Protein AF-A0A7C3GL25-F1 (afdb_monomer)

Sequence (54 aa):
LVQAAREGGALGAKMSGAGWGGNMIALVTAESRGRVEMMLRLAGAARVIVTQVR

Mean predicted aligned error: 2.37 Å

Solvent-accessible surface area (backbone atoms only — not comparable to full-atom values): 3344 Å² total; per-residue (Å²): 92,52,64,37,26,47,78,26,50,28,84,42,57,40,82,44,59,94,84,77,50,94,48,70,51,67,46,60,50,86,83,28,41,65,50,20,53,51,33,27,45,77,64,64,47,92,75,87,84,89,84,81,90,130

Secondary structure (DSSP, 8-state):
-HHHHHHTT-SEEEEESTTS-SEEEEE--TTTHHHHHHHHHHTT-S--------

Radius of gyrati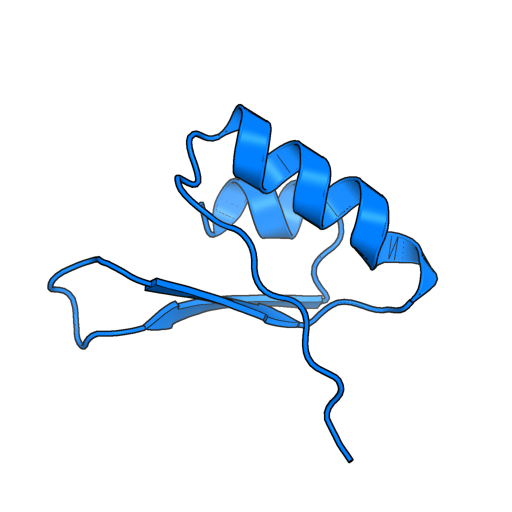on: 10.4 Å; Cα contacts (8 Å, |Δi|>4): 80; chains: 1; bounding box: 28×18×25 Å

Structure (mmCIF, N/CA/C/O backbone):
data_AF-A0A7C3GL25-F1
#
_entry.id   AF-A0A7C3GL25-F1
#
loop_
_atom_site.group_PDB
_atom_site.id
_atom_site.type_symbol
_atom_site.label_atom_id
_atom_site.label_alt_id
_atom_site.label_comp_id
_atom_site.label_asym_id
_atom_site.label_entity_id
_atom_site.label_seq_id
_atom_site.pdbx_PDB_ins_code
_atom_site.Cartn_x
_atom_site.Cartn_y
_atom_site.Cartn_z
_atom_site.occupancy
_atom_site.B_iso_or_equiv
_atom_site.auth_seq_id
_atom_site.auth_comp_id
_atom_site.auth_asym_id
_atom_site.auth_atom_id
_atom_site.pdbx_PDB_model_num
ATOM 1 N N . LEU A 1 1 ? 4.802 0.970 -4.391 1.00 95.38 1 LEU A N 1
ATOM 2 C CA . LEU A 1 1 ? 3.630 0.341 -3.727 1.00 95.38 1 LEU A CA 1
ATOM 3 C C . LEU A 1 1 ? 3.227 1.019 -2.418 1.00 95.38 1 LEU A C 1
ATOM 5 O 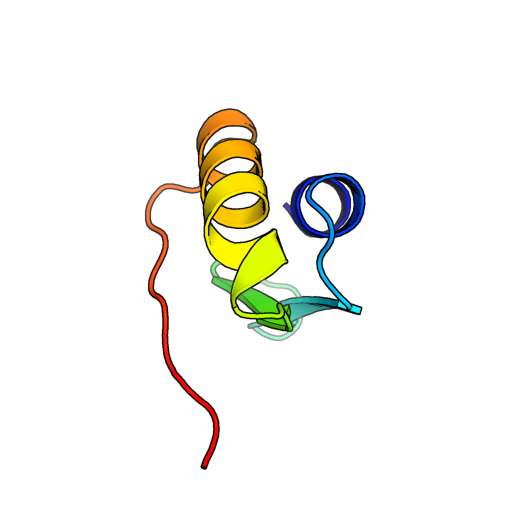O . LEU A 1 1 ? 2.086 1.444 -2.335 1.00 95.38 1 LEU A O 1
ATOM 9 N N . VAL A 1 2 ? 4.112 1.157 -1.419 1.00 97.56 2 VAL A N 1
ATOM 10 C CA . VAL A 1 2 ? 3.769 1.835 -0.143 1.00 97.56 2 VAL A CA 1
ATOM 11 C C . VAL A 1 2 ? 3.211 3.246 -0.371 1.00 97.56 2 VAL A C 1
ATOM 13 O O . VAL A 1 2 ? 2.147 3.568 0.147 1.00 97.56 2 VAL A O 1
ATOM 16 N N . GLN A 1 3 ? 3.880 4.055 -1.198 1.00 98.31 3 GLN A N 1
ATOM 17 C CA . GLN A 1 3 ? 3.415 5.400 -1.547 1.00 98.31 3 GLN A CA 1
ATOM 18 C C . GLN A 1 3 ? 2.030 5.384 -2.214 1.00 98.31 3 GLN A C 1
ATOM 20 O O . GLN A 1 3 ? 1.125 6.051 -1.732 1.00 98.31 3 GLN A O 1
ATOM 25 N N . ALA A 1 4 ? 1.829 4.542 -3.233 1.00 98.25 4 ALA A N 1
ATOM 26 C CA . ALA A 1 4 ? 0.535 4.388 -3.903 1.00 98.25 4 ALA A CA 1
ATOM 27 C C . ALA A 1 4 ? -0.600 3.979 -2.941 1.00 98.25 4 ALA A C 1
ATOM 29 O O . ALA A 1 4 ? -1.712 4.488 -3.046 1.00 98.25 4 ALA A O 1
ATOM 30 N N . ALA A 1 5 ? -0.327 3.106 -1.962 1.00 98.44 5 ALA A N 1
ATOM 31 C CA . ALA A 1 5 ? -1.296 2.797 -0.908 1.00 98.44 5 ALA A CA 1
ATOM 32 C C . ALA A 1 5 ? -1.642 4.037 -0.068 1.00 98.44 5 ALA A C 1
ATOM 34 O O . ALA A 1 5 ? -2.817 4.283 0.201 1.00 98.44 5 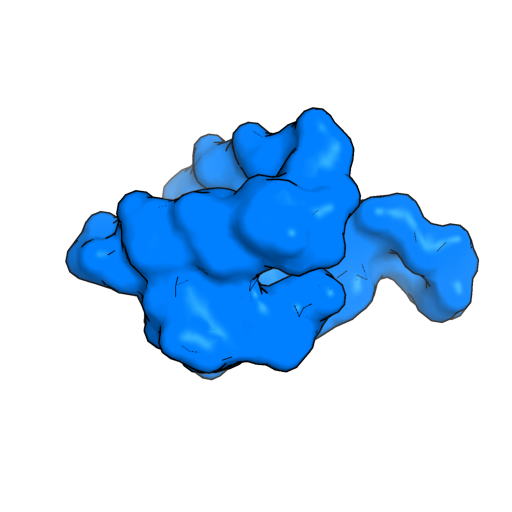ALA A O 1
ATOM 35 N N . ARG A 1 6 ? -0.640 4.829 0.336 1.00 98.50 6 ARG A N 1
ATOM 36 C CA . ARG A 1 6 ? -0.852 6.058 1.121 1.00 98.50 6 ARG A CA 1
ATOM 37 C C . ARG A 1 6 ? -1.651 7.101 0.342 1.00 98.50 6 ARG A C 1
ATOM 39 O O . ARG A 1 6 ? -2.624 7.620 0.876 1.00 98.50 6 ARG A O 1
ATOM 46 N N . GLU A 1 7 ? -1.312 7.334 -0.921 1.00 98.44 7 GLU A N 1
ATOM 47 C CA . GLU A 1 7 ? -2.051 8.230 -1.827 1.00 98.44 7 GLU A CA 1
ATOM 48 C C . GLU A 1 7 ? -3.482 7.738 -2.100 1.00 98.44 7 GLU A C 1
ATOM 50 O O . GLU A 1 7 ? -4.400 8.535 -2.297 1.00 98.44 7 GLU A O 1
ATOM 55 N N . GLY A 1 8 ? -3.695 6.420 -2.065 1.00 97.75 8 GLY A N 1
ATOM 56 C CA . GLY A 1 8 ? -5.013 5.797 -2.162 1.00 97.75 8 GLY A CA 1
ATOM 57 C C . GLY A 1 8 ? -5.876 5.922 -0.902 1.00 97.75 8 GLY A C 1
ATOM 58 O O . GLY A 1 8 ? -7.064 5.613 -0.969 1.00 97.75 8 GLY A O 1
ATOM 59 N N . GLY A 1 9 ? -5.320 6.381 0.225 1.00 98.44 9 GLY A N 1
ATOM 60 C CA . GLY A 1 9 ? -6.042 6.534 1.492 1.00 98.44 9 GLY A CA 1
ATOM 61 C C . GLY A 1 9 ? -5.829 5.399 2.499 1.00 98.44 9 GLY A C 1
ATOM 62 O O . GLY A 1 9 ? -6.677 5.176 3.365 1.00 98.44 9 GLY A O 1
ATOM 63 N N . ALA A 1 10 ? -4.721 4.658 2.410 1.00 98.50 10 ALA A N 1
ATOM 64 C CA . ALA A 1 10 ? -4.343 3.706 3.453 1.00 98.50 10 ALA A CA 1
ATOM 65 C C . ALA A 1 10 ? -3.921 4.429 4.745 1.00 98.50 10 ALA A C 1
ATOM 67 O O . ALA A 1 10 ? -3.086 5.339 4.719 1.00 98.50 10 ALA A O 1
ATOM 68 N N . LEU A 1 11 ? -4.414 3.953 5.892 1.00 98.38 11 LEU A N 1
ATOM 69 C CA . LEU A 1 11 ? -4.041 4.430 7.230 1.00 98.38 11 LEU A CA 1
ATOM 70 C C . LEU A 1 11 ? -2.555 4.198 7.532 1.00 98.38 11 LEU A C 1
ATOM 72 O O . LEU A 1 11 ? -1.932 4.988 8.238 1.00 98.38 11 LEU A O 1
ATOM 76 N N . GLY A 1 12 ? -1.970 3.163 6.930 1.00 98.38 12 GLY A N 1
ATOM 77 C CA . GLY A 1 12 ? -0.541 2.872 6.954 1.00 98.38 12 GLY A CA 1
ATOM 78 C C . GLY A 1 12 ? -0.199 1.783 5.943 1.00 98.38 12 GLY A C 1
ATOM 79 O O . GLY A 1 12 ? -1.074 1.025 5.527 1.00 98.38 12 GLY A O 1
ATOM 80 N N . ALA A 1 13 ? 1.063 1.704 5.524 1.00 97.81 13 ALA A N 1
ATOM 81 C CA . ALA A 1 13 ? 1.529 0.661 4.616 1.00 97.81 13 ALA A CA 1
ATOM 82 C C . ALA A 1 13 ? 3.012 0.350 4.839 1.00 97.81 13 ALA A C 1
ATOM 84 O O . ALA A 1 13 ? 3.792 1.243 5.171 1.00 97.81 13 ALA A O 1
ATOM 85 N N . LYS A 1 14 ? 3.410 -0.910 4.639 1.00 95.62 14 LYS A N 1
ATOM 86 C CA . LYS A 1 14 ? 4.807 -1.352 4.746 1.00 95.62 14 LYS A CA 1
ATOM 87 C C . LYS A 1 14 ? 5.120 -2.499 3.797 1.00 95.62 14 LYS A C 1
ATOM 89 O O . LYS A 1 14 ? 4.267 -3.336 3.509 1.00 95.62 14 LYS A O 1
ATOM 94 N N . MET A 1 15 ? 6.383 -2.595 3.393 1.00 94.56 15 MET A N 1
ATOM 95 C CA . MET A 1 15 ? 6.900 -3.814 2.772 1.00 94.56 15 MET A CA 1
ATOM 96 C C . MET A 1 15 ? 6.926 -4.961 3.793 1.00 94.56 15 MET A C 1
ATOM 98 O O . MET A 1 15 ? 7.171 -4.749 4.987 1.00 94.56 15 MET A O 1
ATOM 102 N N . SER A 1 16 ? 6.669 -6.179 3.330 1.00 91.75 16 SER A N 1
ATOM 103 C CA . SER A 1 16 ? 6.736 -7.423 4.099 1.00 91.75 16 SER A CA 1
ATOM 104 C C . SER A 1 16 ? 7.700 -8.381 3.400 1.00 91.75 16 SER A C 1
ATOM 106 O O . SER A 1 16 ? 7.570 -8.585 2.199 1.00 91.75 16 SER A O 1
ATOM 108 N N . GLY A 1 17 ? 8.671 -8.936 4.135 1.00 86.31 17 GLY A N 1
ATOM 109 C CA . GLY A 1 17 ? 9.745 -9.768 3.561 1.00 86.31 17 GLY A CA 1
ATOM 110 C C . GLY A 1 17 ? 11.177 -9.317 3.886 1.00 86.31 17 GLY A C 1
ATOM 111 O O . GLY A 1 17 ? 12.082 -9.563 3.098 1.00 86.31 17 GLY A O 1
ATOM 112 N N . ALA A 1 18 ? 11.393 -8.614 5.007 1.00 84.00 18 ALA A N 1
ATOM 113 C CA . ALA A 1 18 ? 12.724 -8.239 5.520 1.00 84.00 18 ALA A CA 1
ATOM 114 C C . ALA A 1 18 ? 13.666 -7.508 4.528 1.00 84.00 18 ALA A C 1
ATOM 116 O O . ALA A 1 18 ? 14.879 -7.550 4.690 1.00 84.00 18 ALA A O 1
ATOM 117 N N . GLY A 1 19 ? 13.123 -6.828 3.511 1.00 78.44 19 GLY A N 1
ATOM 118 C CA . GLY A 1 19 ? 13.907 -6.052 2.538 1.00 78.44 19 GLY A CA 1
ATOM 119 C C . GLY A 1 19 ? 14.140 -6.731 1.184 1.00 78.44 19 GLY A C 1
ATOM 120 O O . GLY A 1 19 ? 14.558 -6.059 0.251 1.00 78.44 19 GLY A O 1
ATOM 121 N N . TRP A 1 20 ? 13.769 -8.003 1.022 1.00 80.31 20 TRP A N 1
ATOM 122 C CA . TRP A 1 20 ? 13.913 -8.749 -0.243 1.00 80.31 20 TRP A CA 1
ATOM 123 C C . TRP A 1 20 ? 12.760 -8.525 -1.236 1.00 80.31 20 TRP A C 1
ATOM 125 O O . TRP A 1 20 ? 12.655 -9.200 -2.257 1.00 80.31 20 TRP A O 1
ATOM 135 N N . GLY A 1 21 ? 11.879 -7.566 -0.945 1.00 84.00 21 GLY A N 1
ATOM 136 C CA . GLY A 1 21 ? 10.704 -7.281 -1.760 1.00 84.00 21 GLY A CA 1
ATOM 137 C C . GLY A 1 21 ? 9.609 -8.343 -1.627 1.00 84.00 21 GLY A C 1
ATOM 138 O O . GLY A 1 21 ? 9.423 -8.945 -0.571 1.00 84.00 21 GLY A O 1
ATOM 139 N N . GLY A 1 22 ? 8.830 -8.518 -2.694 1.00 89.31 22 GLY A N 1
ATOM 140 C CA . GLY A 1 22 ? 7.679 -9.416 -2.728 1.00 89.31 22 GLY A CA 1
ATOM 141 C C . GLY A 1 22 ? 6.395 -8.715 -2.297 1.00 89.31 22 GLY A C 1
ATOM 142 O O . GLY A 1 22 ? 5.735 -8.073 -3.112 1.00 89.31 22 GLY A O 1
ATOM 143 N N . ASN A 1 23 ? 6.034 -8.832 -1.019 1.00 94.56 23 ASN A N 1
ATOM 144 C CA . ASN A 1 23 ? 4.716 -8.423 -0.538 1.00 94.56 23 ASN A CA 1
ATOM 145 C C . ASN A 1 23 ? 4.719 -7.046 0.134 1.00 94.56 23 ASN A C 1
ATOM 147 O O . ASN A 1 23 ? 5.704 -6.589 0.715 1.00 94.56 23 ASN A O 1
ATOM 151 N N . MET A 1 24 ? 3.562 -6.395 0.109 1.00 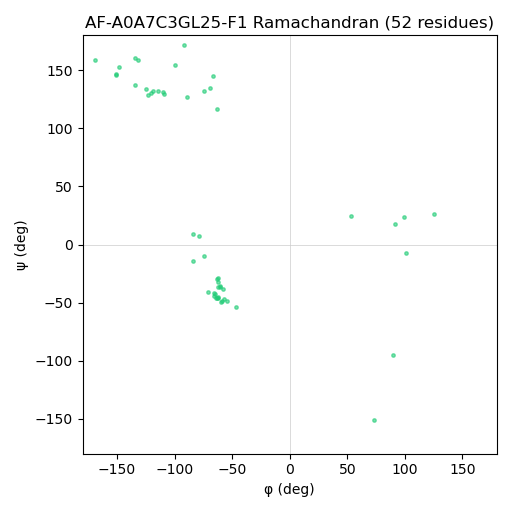96.31 24 MET A N 1
ATOM 152 C CA . MET A 1 24 ? 3.298 -5.138 0.800 1.00 96.31 24 MET A CA 1
ATOM 153 C C . MET A 1 24 ? 1.951 -5.265 1.511 1.00 96.31 24 MET A C 1
ATOM 155 O O . MET A 1 24 ? 1.012 -5.828 0.954 1.00 96.31 24 MET A O 1
ATOM 159 N N . ILE A 1 25 ? 1.875 -4.780 2.748 1.00 97.12 25 ILE A N 1
ATOM 160 C CA . ILE A 1 25 ? 0.652 -4.784 3.554 1.00 97.12 25 ILE A CA 1
ATOM 161 C C . ILE A 1 25 ? 0.231 -3.334 3.768 1.00 97.12 25 ILE A C 1
ATOM 163 O O . ILE A 1 25 ? 1.058 -2.510 4.165 1.00 97.12 25 ILE A O 1
ATOM 167 N N . ALA A 1 26 ? -1.047 -3.042 3.535 1.00 98.38 26 ALA A N 1
ATOM 168 C CA . ALA A 1 26 ? -1.660 -1.748 3.796 1.00 98.38 26 ALA A CA 1
ATOM 169 C C . ALA A 1 26 ? -2.881 -1.921 4.706 1.00 98.38 26 ALA A C 1
ATOM 171 O O . ALA A 1 26 ? -3.713 -2.795 4.468 1.00 98.38 26 ALA A O 1
ATOM 172 N N . LEU A 1 27 ? -2.986 -1.080 5.734 1.00 98.38 27 LEU A N 1
ATOM 173 C CA . LEU A 1 27 ? -4.174 -0.975 6.572 1.00 98.38 27 LEU A CA 1
ATOM 174 C C . LEU A 1 27 ? -5.112 0.060 5.955 1.00 98.38 27 LEU A C 1
ATOM 176 O O . LEU A 1 27 ? -4.702 1.190 5.685 1.00 98.38 27 LEU A O 1
ATOM 180 N N . VAL A 1 28 ? -6.362 -0.323 5.733 1.00 98.56 28 VAL A N 1
ATOM 181 C CA . VAL A 1 28 ? -7.370 0.494 5.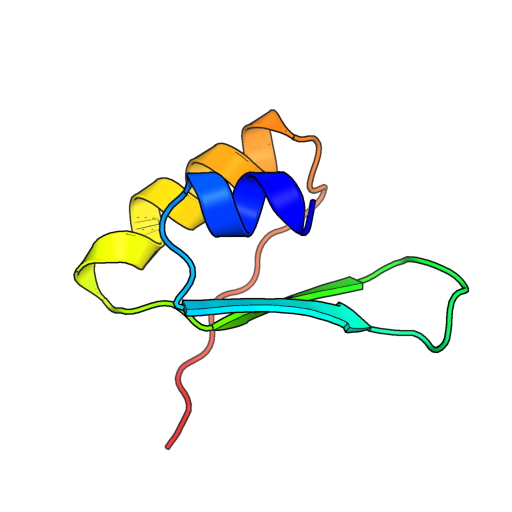050 1.00 98.56 28 VAL A CA 1
ATOM 182 C C . VAL A 1 28 ? -8.683 0.455 5.820 1.00 98.56 28 VAL A C 1
ATOM 184 O O . VAL A 1 28 ? -8.905 -0.459 6.615 1.00 98.56 28 VAL A O 1
ATOM 187 N N . THR A 1 29 ? -9.553 1.429 5.570 1.00 98.12 29 THR A N 1
ATOM 188 C CA . THR A 1 29 ? -10.945 1.381 6.028 1.00 98.12 29 THR A CA 1
ATOM 189 C C . THR A 1 29 ? -11.826 0.760 4.940 1.00 98.12 29 THR A C 1
ATOM 191 O O . THR A 1 29 ? -11.370 0.529 3.813 1.00 98.12 29 THR A O 1
ATOM 194 N N . ALA A 1 30 ? -13.093 0.475 5.253 1.00 97.06 30 ALA A N 1
ATOM 195 C CA . ALA A 1 30 ? -14.038 -0.046 4.264 1.00 97.06 30 ALA A CA 1
ATOM 196 C C . ALA A 1 30 ? -14.236 0.942 3.100 1.00 97.06 30 ALA A C 1
ATOM 198 O O . ALA A 1 30 ? -14.310 0.535 1.941 1.00 97.06 30 ALA A O 1
ATOM 199 N N . GLU A 1 31 ? -14.234 2.236 3.410 1.00 98.38 31 GLU A N 1
ATOM 200 C CA . GLU A 1 31 ? -14.428 3.336 2.470 1.00 98.38 31 GLU A CA 1
ATOM 201 C C . GLU A 1 31 ? -13.217 3.505 1.543 1.00 98.38 31 GLU A C 1
ATOM 203 O O . GLU A 1 31 ? -13.383 3.712 0.340 1.00 98.38 31 GLU A O 1
ATOM 208 N N . SER A 1 32 ? -11.986 3.385 2.062 1.00 98.31 32 SER A N 1
ATOM 209 C CA . SER A 1 32 ? -10.777 3.577 1.248 1.00 98.31 32 SER A CA 1
ATOM 210 C C . SER A 1 32 ? -10.339 2.332 0.471 1.00 98.31 32 SER A C 1
ATOM 212 O O . SER A 1 32 ? -9.561 2.454 -0.480 1.00 98.31 32 SER A O 1
ATOM 214 N N . ARG A 1 33 ? -10.872 1.144 0.798 1.00 98.00 33 ARG A N 1
ATOM 215 C CA . ARG A 1 33 ? -10.501 -0.146 0.187 1.00 98.00 33 ARG A CA 1
ATOM 216 C C . ARG A 1 33 ? -10.434 -0.103 -1.342 1.00 98.00 33 ARG A C 1
ATOM 218 O O . ARG A 1 33 ? -9.412 -0.484 -1.908 1.00 98.00 33 ARG A O 1
ATOM 225 N N . GLY A 1 34 ? -11.504 0.339 -2.007 1.00 97.94 34 GLY A N 1
ATOM 226 C CA . GLY A 1 34 ? -11.592 0.307 -3.474 1.00 97.94 34 GLY A CA 1
ATOM 227 C C . GLY A 1 34 ? -10.562 1.218 -4.147 1.00 97.94 34 GLY A C 1
ATOM 228 O O . GLY A 1 34 ? -9.889 0.816 -5.098 1.00 97.94 34 GLY A O 1
ATOM 229 N N . ARG A 1 35 ? -10.374 2.426 -3.602 1.00 98.50 35 ARG A N 1
ATOM 230 C CA . ARG A 1 35 ? -9.385 3.386 -4.107 1.00 98.50 35 ARG A CA 1
ATOM 231 C C . ARG A 1 35 ? -7.961 2.877 -3.906 1.00 98.50 35 ARG A C 1
ATOM 233 O O . ARG A 1 35 ? -7.157 2.957 -4.833 1.00 98.50 35 ARG A O 1
ATOM 240 N N . VAL A 1 36 ? -7.654 2.324 -2.732 1.00 98.62 36 VAL A N 1
ATOM 241 C CA . VAL A 1 36 ? -6.333 1.744 -2.450 1.00 98.62 36 VAL A CA 1
ATOM 242 C C . VAL A 1 36 ? -6.047 0.573 -3.389 1.00 98.62 36 VAL A C 1
ATOM 244 O O . VAL A 1 36 ? -4.974 0.536 -3.984 1.00 98.62 36 VAL A O 1
ATOM 247 N N . GLU A 1 37 ? -6.995 -0.347 -3.588 1.00 98.38 37 GLU A N 1
ATOM 248 C CA . GLU A 1 37 ? -6.816 -1.475 -4.512 1.00 98.38 37 GLU A CA 1
ATOM 249 C C . GLU A 1 37 ? -6.497 -1.006 -5.941 1.00 98.38 37 GLU A C 1
ATOM 251 O O . GLU A 1 37 ? -5.538 -1.492 -6.547 1.00 98.38 37 GLU A O 1
ATOM 256 N N . MET A 1 38 ? -7.251 -0.033 -6.461 1.00 98.38 38 MET A N 1
ATOM 257 C CA . MET A 1 38 ? -7.014 0.541 -7.787 1.00 98.38 38 MET A CA 1
ATOM 258 C C . MET A 1 38 ? -5.612 1.154 -7.899 1.00 98.38 38 MET A C 1
ATOM 260 O O . MET A 1 38 ? -4.881 0.844 -8.839 1.00 98.38 38 MET A O 1
ATOM 264 N N . MET A 1 39 ? -5.209 1.977 -6.926 1.00 98.50 39 MET A N 1
ATOM 265 C CA . MET A 1 39 ? -3.891 2.625 -6.926 1.00 98.50 39 MET A CA 1
ATOM 266 C C . MET A 1 39 ? -2.750 1.606 -6.877 1.00 98.50 39 MET A C 1
ATOM 268 O O . MET A 1 39 ? -1.731 1.786 -7.541 1.00 98.50 39 MET A O 1
ATOM 272 N N . LEU A 1 40 ? -2.915 0.506 -6.138 1.00 98.25 40 LEU A N 1
ATOM 273 C CA . LEU A 1 40 ? -1.919 -0.564 -6.100 1.00 98.25 40 LEU A CA 1
ATOM 274 C C . LEU A 1 40 ? -1.781 -1.275 -7.444 1.00 98.25 40 LEU A C 1
ATOM 276 O O . LEU A 1 40 ? -0.654 -1.524 -7.871 1.00 98.25 40 LEU A O 1
ATOM 280 N N . ARG A 1 41 ? -2.895 -1.559 -8.126 1.00 97.94 41 ARG A N 1
ATOM 281 C CA . ARG A 1 41 ? -2.879 -2.161 -9.468 1.00 97.94 41 ARG A CA 1
ATOM 282 C C . ARG A 1 41 ? -2.218 -1.238 -10.491 1.00 97.94 41 ARG A C 1
ATOM 284 O O . ARG A 1 41 ? -1.340 -1.691 -11.217 1.00 97.94 41 ARG A O 1
ATOM 291 N N . LEU A 1 42 ? -2.570 0.051 -10.494 1.00 98.31 42 LEU A N 1
ATOM 292 C CA . LEU A 1 42 ? -1.947 1.058 -11.366 1.00 98.31 42 LEU A CA 1
ATOM 293 C C . LEU A 1 42 ? -0.442 1.205 -11.102 1.00 98.31 42 LEU A C 1
ATOM 295 O O . LEU A 1 42 ? 0.336 1.374 -12.033 1.00 98.31 42 LEU A O 1
ATOM 299 N N . ALA A 1 43 ? -0.020 1.071 -9.844 1.00 97.62 43 ALA A N 1
ATOM 300 C CA . ALA A 1 43 ? 1.387 1.083 -9.452 1.00 97.62 43 ALA A CA 1
ATOM 301 C C . ALA A 1 43 ? 2.124 -0.252 -9.702 1.00 97.62 43 ALA A C 1
ATOM 303 O O . ALA A 1 43 ? 3.264 -0.403 -9.257 1.00 97.62 43 ALA A O 1
ATOM 304 N N . GLY A 1 44 ? 1.490 -1.224 -10.369 1.00 97.44 44 GLY A N 1
ATOM 305 C CA . GLY A 1 44 ? 2.116 -2.479 -10.793 1.00 97.44 44 GLY A CA 1
ATOM 306 C C . GLY A 1 44 ? 2.006 -3.645 -9.807 1.00 97.44 44 GLY A C 1
ATOM 307 O O . GLY A 1 44 ? 2.770 -4.603 -9.917 1.00 97.44 44 GLY A O 1
A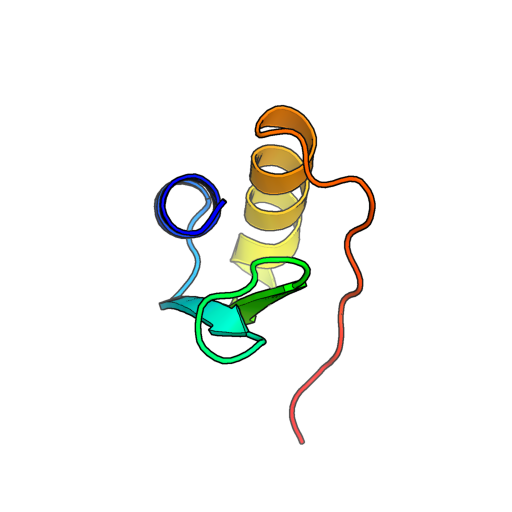TOM 308 N N . ALA A 1 45 ? 1.090 -3.610 -8.833 1.00 97.38 45 ALA A N 1
ATOM 309 C CA . ALA A 1 45 ? 0.851 -4.771 -7.974 1.00 97.38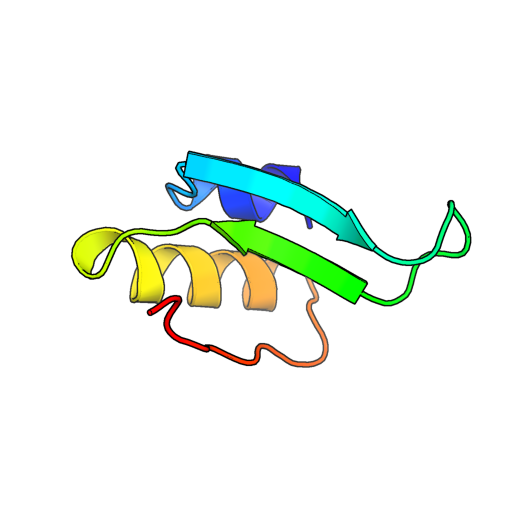 45 ALA A CA 1
ATOM 310 C C . ALA A 1 45 ? 0.326 -5.957 -8.802 1.00 97.38 45 ALA A C 1
ATOM 312 O O . ALA A 1 45 ? -0.782 -5.910 -9.334 1.00 97.38 45 ALA A O 1
ATOM 313 N N . ALA A 1 46 ? 1.096 -7.047 -8.851 1.00 96.31 46 ALA A N 1
ATOM 314 C CA . ALA A 1 46 ? 0.732 -8.252 -9.602 1.00 96.31 46 ALA A CA 1
ATOM 315 C C . ALA A 1 46 ? -0.557 -8.920 -9.085 1.00 96.31 46 ALA A C 1
ATOM 317 O O . ALA A 1 46 ? -1.317 -9.514 -9.849 1.00 96.31 46 ALA A O 1
ATOM 318 N N . ARG A 1 47 ? -0.815 -8.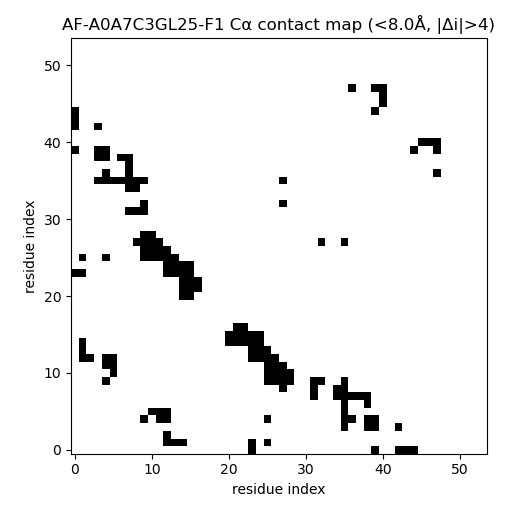832 -7.775 1.00 97.12 47 ARG A N 1
ATOM 319 C CA . ARG A 1 47 ? -2.034 -9.326 -7.125 1.00 97.12 47 ARG A CA 1
ATOM 320 C C . ARG A 1 47 ? -2.342 -8.479 -5.894 1.00 97.12 47 ARG A C 1
ATOM 322 O O . ARG A 1 47 ? -1.427 -8.050 -5.198 1.00 97.12 47 ARG A O 1
ATOM 329 N N . VAL A 1 48 ? -3.628 -8.290 -5.605 1.00 97.25 48 VAL A N 1
ATOM 330 C CA . VAL A 1 48 ? -4.116 -7.682 -4.360 1.00 97.25 48 VAL A CA 1
ATOM 331 C C . VAL A 1 48 ? -5.017 -8.696 -3.660 1.00 97.25 48 VAL A C 1
ATOM 333 O O . VAL A 1 48 ? -5.895 -9.280 -4.291 1.00 97.25 48 VAL A O 1
ATOM 336 N N . ILE A 1 49 ? -4.772 -8.931 -2.371 1.00 97.38 49 ILE A N 1
ATOM 337 C CA . ILE A 1 49 ? -5.586 -9.792 -1.507 1.00 97.38 49 ILE A CA 1
ATOM 338 C C . ILE A 1 49 ? -6.118 -8.912 -0.382 1.00 97.38 49 ILE A C 1
ATOM 340 O O . ILE A 1 49 ? -5.349 -8.174 0.232 1.00 97.38 49 ILE A O 1
ATOM 344 N N . VAL A 1 50 ? -7.419 -8.995 -0.109 1.00 96.50 50 VAL A N 1
ATOM 345 C CA . VAL A 1 50 ? -8.049 -8.252 0.986 1.00 96.50 50 VAL A CA 1
ATOM 346 C C . VAL A 1 50 ? -8.458 -9.220 2.084 1.00 96.50 50 VAL A C 1
ATOM 348 O O . VAL A 1 50 ? -9.094 -10.236 1.817 1.00 96.50 50 VAL A O 1
ATOM 351 N N . THR A 1 51 ? -8.102 -8.879 3.318 1.00 96.44 51 THR A N 1
ATOM 352 C CA . THR A 1 51 ? -8.521 -9.586 4.529 1.00 96.44 51 THR A CA 1
ATOM 353 C C . THR A 1 51 ? -9.032 -8.584 5.561 1.00 96.44 51 THR A C 1
ATOM 355 O O . THR A 1 51 ? -8.708 -7.398 5.487 1.00 96.44 51 THR A O 1
ATOM 358 N N . GLN A 1 52 ? -9.831 -9.061 6.511 1.00 96.44 52 GLN A N 1
ATOM 359 C CA . GLN A 1 52 ? -10.362 -8.270 7.616 1.00 96.44 52 GLN A CA 1
ATOM 360 C C . GLN A 1 52 ? -9.680 -8.698 8.918 1.00 96.44 52 GLN A C 1
ATOM 362 O O . GLN A 1 52 ? -9.625 -9.887 9.231 1.00 96.44 52 GLN A O 1
ATOM 367 N N . VAL A 1 53 ? -9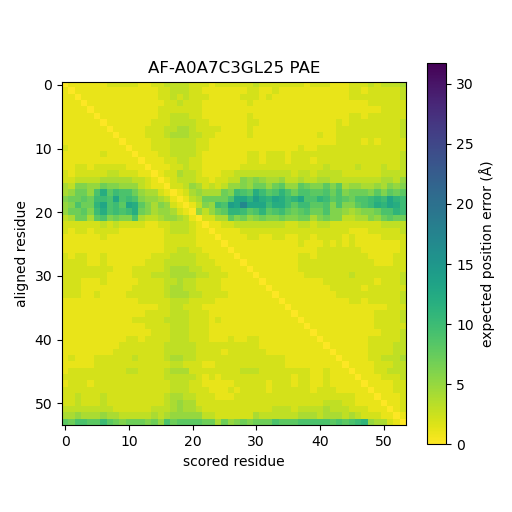.169 -7.726 9.674 1.00 93.38 53 VAL A N 1
ATOM 368 C CA . VAL A 1 53 ? -8.663 -7.949 11.036 1.00 93.38 53 VAL A CA 1
ATOM 369 C C . VAL A 1 53 ? -9.867 -8.122 11.972 1.00 93.38 53 VAL A C 1
ATOM 371 O O . VAL A 1 53 ? -10.821 -7.349 11.866 1.00 93.38 53 VAL A O 1
ATOM 374 N N . ARG A 1 54 ? -9.846 -9.152 12.825 1.00 88.56 54 ARG A N 1
ATOM 375 C CA . ARG A 1 54 ? -10.857 -9.413 13.863 1.00 88.56 54 ARG A CA 1
ATOM 376 C C . ARG A 1 54 ? -10.367 -8.941 15.220 1.00 88.56 54 ARG A C 1
ATOM 378 O O . ARG A 1 54 ? -9.139 -9.044 15.439 1.00 88.56 54 ARG A O 1
#

Nearest PDB structures (foldseek):
  8teb-assembly2_B  TM=9.405E-01  e=1.349E-01  Methanococcoides burtonii
  4usk-assembly1_B  TM=9.018E-01  e=2.497E-01  Burkholderia pseudomallei K96243

Foldseek 3Di:
DQVLLVVLAFPGKDADDPPPGDDIDTHHDPVSVVSSVVSCVVVPNPDDDDDDDD

pLDDT: mean 95.71, std 4.76, range [78.44, 98.62]